Protein AF-A0AAU6HZR4-F1 (afdb_monomer)

Mean predicted aligned error: 6.05 Å

Nearest PDB structures (foldseek):
  3ja6-assembly1_I  TM=5.969E-01  e=8.574E-01  Escherichia coli
  3g67-assembly1_B  TM=5.676E-01  e=7.616E-01  Thermotoga maritima
  3zx6-assembly1_B  TM=6.172E-01  e=2.490E+00  Archaeoglobus fulgidus DSM 4304
  8cqn-assembly1_B  TM=5.988E-01  e=5.069E+00  Borreliella burgdorferi B31

Solvent-accessible surface area (backbone atoms only — not comparable to full-atom values): 6969 Å² total; per-residue (Å²): 134,78,80,88,56,52,72,68,56,54,51,49,52,53,51,51,52,50,48,50,49,54,53,49,58,72,79,37,75,73,91,45,53,41,54,54,12,55,49,31,45,56,52,28,55,55,51,70,51,44,54,62,55,47,54,53,51,38,52,50,40,53,51,34,49,74,67,70,70,58,81,59,90,88,73,58,57,45,58,58,56,37,50,51,52,40,50,52,48,61,58,46,48,62,53,45,55,51,52,36,52,54,28,50,51,49,21,60,56,24,70,68,41,75,74,86,72,82,73,80,84,127

Radius of gyration: 20.56 Å; Cα contacts (8 Å, |Δi|>4): 65; chains: 1; bounding box: 52×27×66 Å

Foldseek 3Di:
DDPVDDPVVVVVVVVVVVVVVVVCCVVDPDPWLLSQLVVLVVVLVVLVCVLVVLVVVLVVLVVCLVVVVDDDPVPDDSNVVSVVSNVVSVVVNVVSVVSSVVSVVSNVVSNPDDDDDDPPPD

Secondary structure (DSSP, 8-state):
--TTS-HHHHHHHHHHHHHHHHHHHHHS--SSHHHHHHHHHHHHHHHHHHHHHHHHHHHHHHHHHHTT----SSS--HHHHHHHHHHHHHHHHHHHHHHHHHHHHHHHHHTT----PPP---

Sequence (122 aa):
MDLSKTPGQLANEAADAIRALNHKTLNDSYEHPPAVGETAYALRTLIERMPQALEQMERALLDFGSTNAIRMDDGTEPTAAAAECVAAIAVAQPLLKQLQAELAIVSARTSHMGGHWPEDDD

pLDDT: mean 89.57, std 10.1, range [45.81, 98.0]

Structure (mmCIF, N/CA/C/O backbone):
data_AF-A0AAU6HZR4-F1
#
_entry.id   AF-A0AAU6HZR4-F1
#
loop_
_atom_site.group_PDB
_atom_site.id
_atom_site.type_symbol
_atom_site.label_atom_id
_atom_site.label_alt_id
_atom_site.label_comp_id
_atom_site.label_asym_id
_atom_site.label_entity_id
_atom_site.label_seq_id
_atom_site.pdbx_PDB_ins_code
_atom_site.Cartn_x
_atom_site.Cartn_y
_atom_site.Cartn_z
_atom_site.occupancy
_atom_site.B_iso_or_equiv
_atom_site.auth_seq_id
_atom_site.auth_comp_id
_atom_site.auth_asym_id
_atom_site.auth_atom_id
_atom_site.pdbx_PDB_model_num
ATOM 1 N N . MET A 1 1 ? -12.810 -9.386 -11.556 1.00 72.88 1 MET A N 1
ATOM 2 C CA . MET A 1 1 ? -12.601 -9.119 -10.120 1.00 72.88 1 MET A CA 1
ATOM 3 C C . MET A 1 1 ? -13.609 -9.951 -9.359 1.00 72.88 1 MET A C 1
ATOM 5 O O . MET A 1 1 ? -14.786 -9.871 -9.686 1.00 72.88 1 MET A O 1
ATOM 9 N N . ASP A 1 2 ? -13.153 -10.789 -8.436 1.00 86.62 2 ASP A N 1
ATOM 10 C CA . ASP A 1 2 ? -14.039 -11.590 -7.596 1.00 86.62 2 ASP A CA 1
ATOM 11 C C . ASP A 1 2 ? -14.401 -10.789 -6.340 1.00 86.62 2 ASP A C 1
ATOM 13 O O . ASP A 1 2 ? -13.585 -10.636 -5.435 1.00 86.62 2 ASP A O 1
ATOM 17 N N . LEU A 1 3 ? -15.612 -10.230 -6.327 1.00 89.88 3 LEU A N 1
ATOM 18 C CA . LEU A 1 3 ? -16.121 -9.412 -5.222 1.00 89.88 3 LEU A CA 1
ATOM 19 C C . LEU A 1 3 ? -16.717 -10.247 -4.080 1.00 89.88 3 LEU A C 1
ATOM 21 O O . LEU A 1 3 ? -17.229 -9.677 -3.122 1.00 89.88 3 LEU A O 1
ATOM 25 N N . SER A 1 4 ? -16.667 -11.580 -4.167 1.00 94.25 4 SER A N 1
ATOM 26 C CA . SER A 1 4 ? -17.074 -12.452 -3.060 1.00 94.25 4 SER A CA 1
ATOM 27 C C . SER A 1 4 ? -16.014 -12.550 -1.954 1.00 94.25 4 SER A C 1
ATOM 29 O O . SER A 1 4 ? -16.319 -12.991 -0.846 1.00 94.25 4 SER A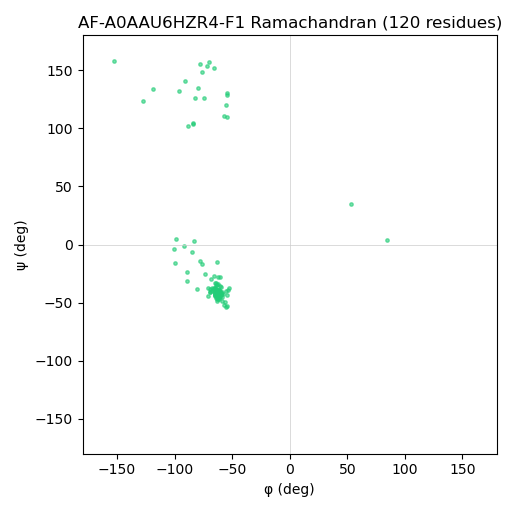 O 1
ATOM 31 N N . LYS A 1 5 ? -14.779 -12.113 -2.235 1.00 95.12 5 LYS A N 1
ATOM 32 C CA . LYS A 1 5 ? -13.657 -12.102 -1.291 1.00 95.12 5 LYS A CA 1
ATOM 33 C C . LYS A 1 5 ? -13.772 -10.962 -0.285 1.00 95.12 5 LYS A C 1
ATOM 35 O O . LYS A 1 5 ? -14.240 -9.869 -0.603 1.00 95.12 5 LYS A O 1
ATOM 40 N N . THR A 1 6 ? -13.275 -11.190 0.927 1.00 96.00 6 THR A N 1
ATOM 41 C CA . THR A 1 6 ? -13.152 -10.130 1.932 1.00 96.00 6 THR A CA 1
ATOM 42 C C . THR A 1 6 ? -12.055 -9.128 1.539 1.00 96.00 6 THR A C 1
ATOM 44 O O . THR A 1 6 ? -11.113 -9.491 0.825 1.00 96.00 6 THR A O 1
ATOM 47 N N . PRO A 1 7 ? -12.098 -7.879 2.042 1.00 94.75 7 PRO A N 1
ATOM 48 C CA . PRO A 1 7 ? -11.030 -6.906 1.806 1.00 94.75 7 PRO A CA 1
ATOM 49 C C . PRO A 1 7 ? -9.635 -7.422 2.195 1.00 94.75 7 PRO A C 1
ATOM 51 O O . PRO A 1 7 ? -8.672 -7.214 1.463 1.00 94.75 7 PRO A O 1
ATOM 54 N N . GLY A 1 8 ? -9.532 -8.161 3.307 1.00 95.19 8 GLY A N 1
ATOM 55 C CA . GLY A 1 8 ? -8.271 -8.762 3.751 1.00 95.19 8 GLY A CA 1
ATOM 56 C C . GLY A 1 8 ? -7.745 -9.846 2.805 1.00 95.19 8 GLY A C 1
ATOM 57 O O . GLY A 1 8 ? -6.544 -9.914 2.563 1.00 95.19 8 GLY A O 1
ATOM 58 N N . GLN A 1 9 ? -8.625 -10.660 2.211 1.00 97.00 9 GLN A N 1
ATOM 59 C CA . GLN A 1 9 ? -8.225 -11.644 1.196 1.00 97.00 9 GLN A CA 1
ATOM 60 C C . GLN A 1 9 ? -7.677 -10.963 -0.063 1.00 97.00 9 GLN A C 1
ATOM 62 O O . GLN A 1 9 ? -6.635 -11.369 -0.569 1.00 97.00 9 GLN A O 1
ATOM 67 N N . LEU A 1 10 ? -8.329 -9.892 -0.526 1.00 96.31 10 LEU A N 1
ATOM 68 C CA . LEU A 1 10 ? -7.852 -9.106 -1.669 1.00 96.31 10 LEU A CA 1
ATOM 69 C C . LEU A 1 10 ? -6.490 -8.449 -1.386 1.00 96.31 10 LEU A C 1
ATOM 71 O O . LEU A 1 10 ? -5.618 -8.444 -2.254 1.00 96.31 10 LEU A O 1
ATOM 75 N N . ALA A 1 11 ? -6.281 -7.932 -0.170 1.00 95.12 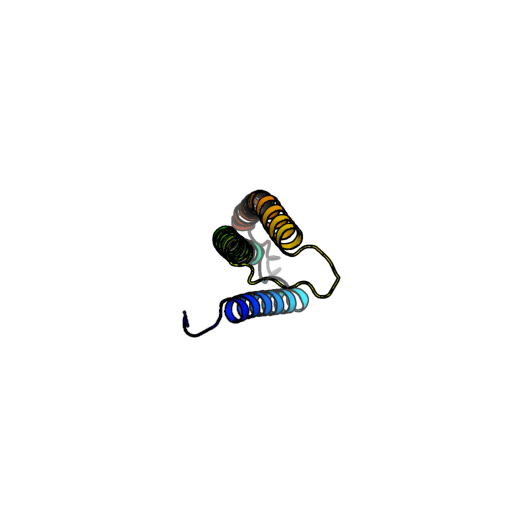11 ALA A N 1
ATOM 76 C CA . ALA A 1 11 ? -4.996 -7.367 0.242 1.00 95.12 11 ALA A CA 1
ATOM 77 C C . ALA A 1 11 ? -3.879 -8.427 0.286 1.00 95.12 11 ALA A C 1
ATOM 79 O O . ALA A 1 11 ? -2.770 -8.167 -0.183 1.00 95.12 11 ALA A O 1
ATOM 80 N N . ASN A 1 12 ? -4.173 -9.632 0.785 1.00 96.62 12 ASN A N 1
ATOM 81 C CA . ASN A 1 12 ? -3.215 -10.742 0.795 1.00 96.62 12 ASN A CA 1
ATOM 82 C C . ASN A 1 12 ? -2.825 -11.183 -0.622 1.00 96.62 12 ASN A C 1
ATOM 84 O O . ASN A 1 12 ? -1.649 -11.403 -0.883 1.00 96.62 12 ASN A O 1
ATOM 88 N N . GLU A 1 13 ? -3.773 -11.238 -1.558 1.00 96.12 13 GLU A N 1
ATOM 89 C CA . GLU A 1 13 ? -3.472 -11.565 -2.959 1.00 96.12 13 GLU A CA 1
ATOM 90 C C . GLU A 1 13 ? -2.547 -10.537 -3.613 1.00 96.12 13 GLU A C 1
ATOM 92 O O . GLU A 1 13 ? -1.631 -10.905 -4.350 1.00 96.12 13 GLU A O 1
ATOM 97 N N . ALA A 1 14 ? -2.735 -9.249 -3.310 1.00 94.94 14 ALA A N 1
ATOM 98 C CA . ALA A 1 14 ? -1.812 -8.211 -3.753 1.00 94.94 14 ALA A CA 1
ATOM 99 C C . ALA A 1 14 ? -0.409 -8.410 -3.148 1.00 94.94 14 ALA A C 1
ATOM 101 O O . ALA A 1 14 ? 0.587 -8.307 -3.865 1.00 94.94 14 ALA A O 1
ATOM 102 N N . ALA A 1 15 ? -0.316 -8.743 -1.857 1.00 96.19 15 ALA A N 1
ATOM 103 C CA . ALA A 1 15 ? 0.960 -9.024 -1.198 1.00 96.19 15 ALA A CA 1
ATOM 104 C C . ALA A 1 15 ? 1.673 -10.253 -1.794 1.00 96.19 15 ALA A C 1
ATOM 106 O O . ALA A 1 15 ? 2.884 -10.211 -2.019 1.00 96.19 15 ALA A O 1
ATOM 107 N N . ASP A 1 16 ? 0.936 -11.319 -2.112 1.00 97.69 16 ASP A N 1
ATOM 108 C CA . ASP A 1 16 ? 1.480 -12.520 -2.750 1.00 97.69 16 ASP A CA 1
ATOM 109 C C . ASP A 1 16 ? 1.951 -12.251 -4.183 1.00 97.69 16 ASP A C 1
ATOM 111 O O . ASP A 1 16 ? 3.007 -12.743 -4.586 1.00 97.69 16 ASP A O 1
ATOM 115 N N . ALA A 1 17 ? 1.243 -11.407 -4.939 1.00 96.50 17 ALA A N 1
ATOM 116 C CA . ALA A 1 17 ? 1.693 -10.967 -6.258 1.00 96.50 17 ALA A CA 1
ATOM 117 C C . ALA A 1 17 ? 3.013 -10.179 -6.180 1.00 96.50 17 ALA A C 1
ATOM 119 O O . ALA A 1 17 ? 3.929 -10.428 -6.966 1.00 96.50 17 ALA A O 1
ATOM 1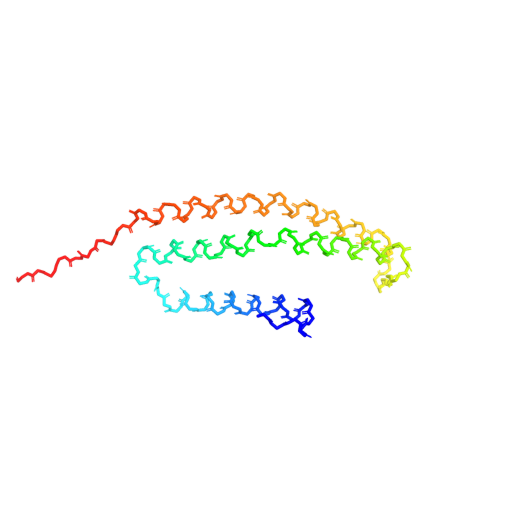20 N N . ILE A 1 18 ? 3.158 -9.282 -5.196 1.00 96.38 18 ILE A N 1
ATOM 121 C CA . ILE A 1 18 ? 4.421 -8.569 -4.942 1.00 96.38 18 ILE A CA 1
ATOM 122 C C . ILE A 1 18 ? 5.524 -9.542 -4.512 1.00 96.38 18 ILE A C 1
ATOM 124 O O . ILE A 1 18 ? 6.664 -9.423 -4.959 1.00 96.38 18 ILE A O 1
ATOM 128 N N . ARG A 1 19 ? 5.207 -10.545 -3.688 1.00 95.75 19 ARG A N 1
ATOM 129 C CA . ARG A 1 19 ? 6.165 -11.592 -3.313 1.00 95.75 19 ARG A CA 1
ATOM 130 C C . ARG A 1 19 ? 6.655 -12.367 -4.534 1.00 95.75 19 ARG A C 1
ATOM 132 O O . ARG A 1 19 ? 7.857 -12.602 -4.651 1.00 95.75 19 ARG A O 1
ATOM 139 N N . ALA A 1 20 ? 5.747 -12.749 -5.428 1.00 95.31 20 ALA A N 1
ATOM 140 C CA . ALA A 1 20 ? 6.079 -13.447 -6.664 1.00 95.31 20 ALA A CA 1
ATOM 141 C C . ALA A 1 20 ? 6.952 -12.581 -7.583 1.00 95.31 20 ALA A C 1
ATOM 143 O O . ALA A 1 20 ? 7.956 -13.077 -8.093 1.00 95.31 20 ALA A O 1
ATOM 144 N N . LEU A 1 21 ? 6.627 -11.290 -7.726 1.00 94.38 21 LEU A N 1
ATOM 145 C CA . LEU A 1 21 ? 7.461 -10.319 -8.440 1.00 94.38 21 LEU A CA 1
ATOM 146 C C . LEU A 1 21 ? 8.878 -10.278 -7.858 1.00 94.38 21 LEU A C 1
ATOM 148 O O . LEU A 1 21 ? 9.838 -10.508 -8.585 1.00 94.38 21 LEU A O 1
ATOM 152 N N . ASN A 1 22 ? 9.005 -10.062 -6.547 1.00 92.94 22 ASN A N 1
ATOM 153 C CA . ASN A 1 22 ? 10.303 -9.980 -5.876 1.00 92.94 22 ASN A CA 1
ATOM 154 C C . ASN A 1 22 ? 11.127 -11.260 -6.070 1.00 92.94 22 ASN A C 1
ATOM 156 O O . ASN A 1 22 ? 12.325 -11.191 -6.333 1.00 92.94 22 ASN A O 1
ATOM 160 N N . HIS A 1 23 ? 10.489 -12.429 -5.962 1.00 93.62 23 HIS A N 1
ATOM 161 C CA . HIS A 1 23 ? 11.141 -13.721 -6.173 1.00 93.62 23 HIS A CA 1
ATOM 162 C C . HIS A 1 23 ? 11.614 -13.885 -7.623 1.00 93.62 23 HIS A C 1
ATOM 164 O O . HIS A 1 23 ? 12.739 -14.326 -7.853 1.00 93.62 23 HIS A O 1
ATOM 170 N N . LYS A 1 24 ? 10.783 -13.491 -8.598 1.00 91.94 24 LYS A N 1
ATOM 171 C CA . LYS A 1 24 ? 11.136 -13.498 -10.021 1.00 91.94 24 LYS A CA 1
ATOM 172 C C . LYS A 1 24 ? 12.355 -12.615 -10.280 1.00 91.94 24 LYS A C 1
ATOM 174 O O . LYS A 1 24 ? 13.304 -13.089 -10.880 1.00 91.94 24 LYS A O 1
ATOM 179 N N . THR A 1 25 ? 12.364 -11.384 -9.773 1.00 90.12 25 THR A N 1
ATOM 180 C CA . THR A 1 25 ? 13.449 -10.416 -10.017 1.00 90.12 25 THR A CA 1
ATOM 181 C C . THR A 1 25 ? 14.727 -10.679 -9.218 1.00 90.12 25 THR A C 1
ATOM 183 O O . THR A 1 25 ? 15.767 -10.100 -9.514 1.00 90.12 25 THR A O 1
ATOM 186 N N . LEU A 1 26 ? 14.654 -11.496 -8.162 1.00 87.44 26 LEU A N 1
ATOM 187 C CA . LEU A 1 26 ? 15.829 -11.919 -7.398 1.00 87.44 26 LEU A CA 1
ATOM 188 C C . LEU A 1 26 ? 16.568 -13.066 -8.098 1.00 87.44 26 LEU A C 1
ATOM 190 O O . LEU A 1 26 ? 17.794 -13.109 -8.069 1.00 87.44 26 LEU A O 1
ATOM 194 N N . ASN A 1 27 ? 15.817 -13.991 -8.701 1.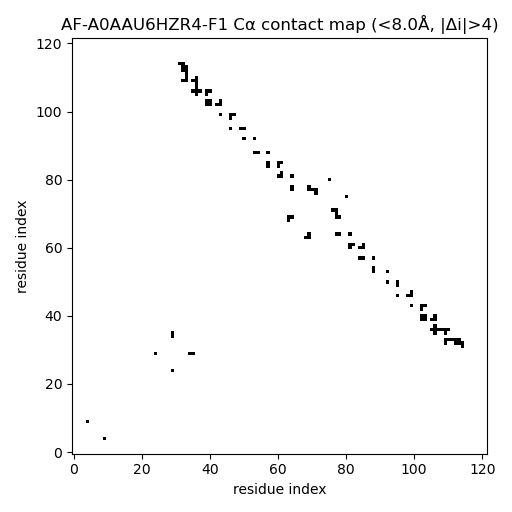00 80.62 27 ASN A N 1
ATOM 195 C CA . ASN A 1 27 ? 16.380 -15.163 -9.370 1.00 80.62 27 ASN A CA 1
ATOM 196 C C . ASN A 1 27 ? 16.698 -14.904 -10.846 1.00 80.62 27 ASN A C 1
ATOM 198 O O . ASN A 1 27 ? 17.651 -15.475 -11.365 1.00 80.62 27 ASN A O 1
ATOM 202 N N . ASP A 1 28 ? 15.918 -14.042 -11.496 1.00 82.62 28 ASP A N 1
ATOM 203 C CA . ASP A 1 28 ? 16.086 -13.641 -12.886 1.00 82.62 28 ASP A CA 1
ATOM 204 C C . ASP A 1 28 ? 16.334 -12.128 -12.947 1.00 82.62 28 ASP A C 1
ATOM 206 O O . ASP A 1 28 ? 15.617 -11.340 -12.325 1.00 82.62 28 ASP A O 1
ATOM 210 N N . SER A 1 29 ? 17.328 -11.691 -13.720 1.00 80.81 29 SER A N 1
ATOM 211 C CA . SER A 1 29 ? 17.490 -10.269 -14.024 1.00 80.81 29 SER A CA 1
ATOM 212 C C . SER A 1 29 ? 16.395 -9.794 -14.980 1.00 80.81 29 SER A C 1
ATOM 214 O O . SER A 1 29 ? 15.888 -10.567 -15.793 1.00 80.81 29 SER A O 1
ATOM 216 N N . TYR A 1 30 ? 16.071 -8.500 -14.940 1.00 86.94 30 TYR A N 1
ATOM 217 C CA . TYR A 1 30 ? 15.282 -7.881 -16.005 1.00 86.94 30 TYR A CA 1
ATOM 218 C C . TYR A 1 30 ? 15.956 -8.129 -17.361 1.00 86.94 30 TYR A C 1
ATOM 220 O O . TYR A 1 30 ? 17.147 -7.863 -17.510 1.00 86.94 30 TYR A O 1
ATOM 228 N N . GLU A 1 31 ? 15.194 -8.636 -18.332 1.00 83.06 31 GLU A N 1
ATOM 229 C CA . GLU A 1 31 ? 15.711 -9.050 -19.646 1.00 83.06 31 GLU A CA 1
ATOM 230 C C . GLU A 1 31 ? 16.322 -7.881 -20.433 1.00 83.06 31 GLU A C 1
ATOM 232 O O . GLU A 1 31 ? 17.315 -8.041 -21.137 1.00 83.06 31 GLU A O 1
ATOM 237 N N . HIS A 1 32 ? 15.763 -6.680 -20.272 1.00 81.81 32 HIS A N 1
ATOM 238 C CA . HIS A 1 32 ? 16.266 -5.450 -20.874 1.00 81.81 32 HIS A CA 1
ATOM 239 C C . HIS A 1 32 ? 15.888 -4.222 -20.023 1.00 81.81 32 HIS A C 1
ATOM 241 O O . HIS A 1 32 ? 14.898 -4.267 -19.284 1.00 81.81 32 HIS A O 1
ATOM 247 N N . PRO A 1 33 ? 16.610 -3.087 -20.138 1.00 82.94 33 PRO A N 1
ATOM 248 C CA . PRO A 1 33 ? 16.339 -1.889 -19.335 1.00 82.94 33 PRO A CA 1
ATOM 249 C C . PRO A 1 33 ? 14.881 -1.376 -19.373 1.00 82.94 33 PRO A C 1
ATOM 251 O O . PRO A 1 33 ? 14.373 -1.001 -18.313 1.00 82.94 33 PRO A O 1
ATOM 254 N N . PRO A 1 34 ? 14.146 -1.429 -20.508 1.00 85.00 34 PRO A N 1
ATOM 255 C CA . PRO A 1 34 ? 12.730 -1.047 -20.528 1.00 85.00 34 PRO A CA 1
ATOM 256 C C . PRO A 1 34 ? 11.813 -1.877 -19.611 1.00 85.00 34 PRO A C 1
ATOM 258 O O . PRO A 1 34 ? 10.835 -1.337 -19.098 1.00 85.00 34 PRO A O 1
ATOM 261 N N . ALA A 1 35 ? 12.144 -3.144 -19.325 1.00 87.19 35 ALA A N 1
ATOM 262 C CA . ALA A 1 35 ? 11.328 -4.011 -18.464 1.00 87.19 35 ALA A CA 1
ATOM 263 C C . ALA A 1 35 ? 11.280 -3.506 -17.007 1.00 87.19 35 ALA A C 1
ATOM 265 O O . ALA A 1 35 ? 10.296 -3.708 -16.288 1.00 87.19 35 ALA A O 1
ATOM 266 N N . VAL A 1 36 ? 12.319 -2.777 -16.577 1.00 89.38 36 VAL A N 1
ATOM 267 C CA . VAL A 1 36 ? 12.329 -2.069 -15.287 1.00 89.38 36 VAL A CA 1
ATOM 268 C C . VAL A 1 36 ? 11.268 -0.968 -15.280 1.00 89.38 36 VAL A C 1
ATOM 270 O O . VAL A 1 36 ? 10.572 -0.782 -14.283 1.00 89.38 36 VAL A O 1
ATOM 273 N N . GLY A 1 37 ? 11.113 -0.254 -16.396 1.00 87.25 37 GLY A N 1
ATOM 274 C CA . GLY A 1 37 ? 10.130 0.817 -16.542 1.00 87.25 37 GLY A CA 1
ATOM 275 C C . GLY A 1 37 ? 8.696 0.331 -16.562 1.00 87.25 37 GLY A C 1
ATOM 276 O O . GLY A 1 37 ? 7.844 0.920 -15.897 1.00 87.25 37 GLY A O 1
ATOM 277 N N . GLU A 1 38 ? 8.444 -0.779 -17.250 1.00 89.00 38 GLU A N 1
ATOM 278 C CA . GLU A 1 38 ? 7.149 -1.465 -17.233 1.00 89.00 38 GLU A CA 1
ATOM 279 C C . GLU A 1 38 ? 6.766 -1.884 -15.809 1.00 89.00 38 GLU A C 1
ATOM 281 O O . GLU A 1 38 ? 5.657 -1.607 -15.345 1.00 89.00 38 GLU A O 1
ATOM 286 N N . THR A 1 39 ? 7.717 -2.463 -15.072 1.00 92.31 39 THR A N 1
ATOM 287 C CA . THR A 1 39 ? 7.512 -2.862 -13.674 1.00 92.31 39 THR A CA 1
ATOM 288 C C . THR A 1 39 ? 7.277 -1.648 -12.773 1.00 92.31 39 THR A C 1
ATOM 290 O O . THR A 1 39 ? 6.340 -1.643 -11.974 1.00 92.31 39 THR A O 1
ATOM 293 N N . ALA A 1 40 ? 8.063 -0.578 -12.927 1.00 90.94 40 ALA A N 1
ATOM 294 C CA . ALA A 1 40 ? 7.885 0.664 -12.176 1.00 90.94 40 ALA A CA 1
ATOM 295 C C . ALA A 1 40 ? 6.519 1.316 -12.445 1.00 90.94 40 ALA A C 1
ATOM 297 O O . ALA A 1 40 ? 5.876 1.802 -11.514 1.00 90.94 40 ALA A O 1
ATOM 298 N N . TYR A 1 41 ? 6.043 1.289 -13.692 1.00 90.19 41 TYR A N 1
ATOM 299 C CA . TYR A 1 41 ? 4.711 1.768 -14.056 1.00 90.19 41 TYR A CA 1
ATOM 300 C C . TYR A 1 41 ? 3.607 0.935 -13.389 1.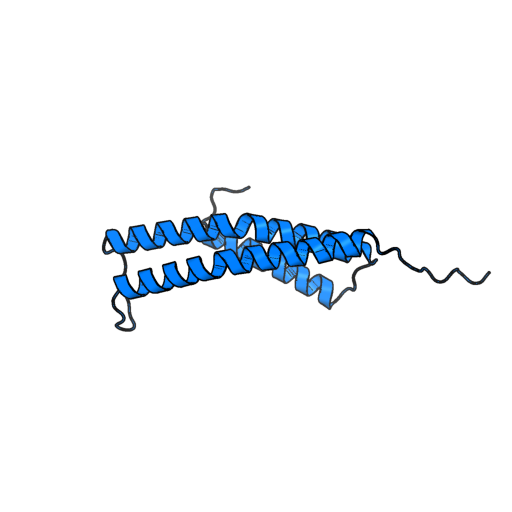00 90.19 41 TYR A C 1
ATOM 302 O O . TYR A 1 41 ? 2.691 1.502 -12.789 1.00 90.19 41 TYR A O 1
ATOM 310 N N . ALA A 1 42 ? 3.713 -0.397 -13.422 1.00 92.81 42 ALA A N 1
ATOM 311 C CA . ALA A 1 42 ? 2.746 -1.288 -12.780 1.00 92.81 42 ALA A CA 1
ATOM 312 C C . ALA A 1 42 ? 2.692 -1.083 -11.254 1.00 92.81 42 ALA A C 1
ATOM 314 O O . ALA A 1 42 ? 1.609 -0.981 -10.672 1.00 92.81 42 ALA A O 1
ATOM 315 N N . LEU A 1 43 ? 3.852 -0.936 -10.604 1.00 93.88 43 LEU A N 1
ATOM 316 C CA . LEU A 1 43 ? 3.935 -0.601 -9.180 1.00 93.88 43 LEU A CA 1
ATOM 317 C C . LEU A 1 43 ? 3.337 0.779 -8.889 1.00 93.88 43 LEU A C 1
ATOM 319 O O . LEU A 1 43 ? 2.621 0.938 -7.901 1.00 93.88 43 LEU A O 1
ATOM 323 N N . ARG A 1 44 ? 3.547 1.767 -9.766 1.00 91.94 44 ARG A N 1
ATOM 324 C CA . ARG A 1 44 ? 2.913 3.086 -9.635 1.00 91.94 44 ARG A CA 1
ATOM 325 C C . ARG A 1 44 ? 1.392 2.976 -9.653 1.00 91.94 44 ARG A C 1
ATOM 327 O O . ARG A 1 44 ? 0.741 3.609 -8.831 1.00 91.94 44 ARG A O 1
ATOM 334 N N . THR A 1 45 ? 0.826 2.148 -10.533 1.00 91.50 45 THR A N 1
ATOM 335 C CA . THR A 1 45 ? -0.623 1.896 -10.559 1.00 91.50 45 THR A CA 1
ATOM 336 C C . THR A 1 45 ? -1.120 1.297 -9.243 1.00 91.50 45 THR A C 1
ATOM 338 O O . THR A 1 45 ? -2.177 1.698 -8.766 1.00 91.50 45 THR A O 1
ATOM 341 N N . LEU A 1 46 ? -0.374 0.383 -8.616 1.00 93.31 46 LEU A N 1
ATOM 342 C CA . LEU A 1 46 ? -0.732 -0.148 -7.295 1.00 93.31 46 LEU A CA 1
ATOM 343 C C . LEU A 1 46 ? -0.755 0.966 -6.233 1.00 93.31 46 LEU A C 1
ATOM 345 O O . LEU A 1 46 ? -1.739 1.110 -5.504 1.00 93.31 46 LEU A O 1
ATOM 349 N N . ILE A 1 47 ? 0.283 1.806 -6.204 1.00 94.62 47 ILE A N 1
ATOM 350 C CA . ILE A 1 47 ? 0.370 2.950 -5.286 1.00 94.62 47 ILE A CA 1
ATOM 351 C C . ILE A 1 47 ? -0.734 3.982 -5.550 1.00 94.62 47 ILE A C 1
ATOM 353 O O . ILE A 1 47 ? -1.275 4.531 -4.601 1.00 94.62 47 ILE A O 1
ATOM 357 N N . GLU A 1 48 ? -1.149 4.197 -6.799 1.00 92.38 48 GLU A N 1
ATOM 358 C CA . GLU A 1 48 ? -2.269 5.082 -7.164 1.00 92.38 48 GLU A CA 1
ATOM 359 C C . GLU A 1 48 ? -3.620 4.629 -6.592 1.00 92.38 48 GLU A C 1
ATOM 361 O O . GLU A 1 48 ? -4.504 5.458 -6.370 1.00 92.38 48 GLU A O 1
ATOM 366 N N . ARG A 1 49 ? -3.808 3.325 -6.352 1.00 93.94 49 ARG A N 1
ATOM 367 C CA . ARG A 1 49 ? -5.051 2.780 -5.774 1.00 93.94 49 ARG A CA 1
ATOM 368 C C . ARG A 1 49 ? -5.034 2.734 -4.251 1.00 93.94 49 ARG A C 1
ATOM 370 O O . ARG A 1 49 ? -6.096 2.746 -3.631 1.00 93.94 49 ARG A O 1
ATOM 377 N N . MET A 1 50 ? -3.852 2.705 -3.646 1.00 94.12 50 MET A N 1
ATOM 378 C CA . MET A 1 50 ? -3.701 2.516 -2.207 1.00 94.12 50 MET A CA 1
ATOM 379 C C . MET A 1 50 ? -4.297 3.645 -1.339 1.00 94.12 50 MET A C 1
ATOM 381 O O . MET A 1 50 ? -4.887 3.311 -0.313 1.00 94.12 50 MET A O 1
ATOM 385 N N . PRO A 1 51 ? -4.270 4.941 -1.728 1.00 94.38 51 PRO A N 1
ATOM 386 C CA . PRO A 1 51 ? -4.932 6.003 -0.969 1.00 94.38 51 PRO A CA 1
ATOM 387 C C . PRO A 1 51 ? -6.417 5.737 -0.720 1.00 94.38 51 PRO A C 1
ATOM 389 O O . PRO A 1 51 ? -6.881 5.877 0.405 1.00 94.38 51 PRO A O 1
ATOM 392 N N . GLN A 1 52 ? -7.145 5.265 -1.737 1.00 94.38 52 GLN A N 1
ATOM 393 C CA . GLN A 1 52 ? -8.567 4.955 -1.594 1.00 94.38 52 GLN A CA 1
ATOM 394 C C . GLN A 1 52 ? -8.807 3.815 -0.592 1.00 94.38 52 GLN A C 1
ATOM 396 O O . GLN A 1 52 ? -9.759 3.874 0.184 1.00 94.38 52 GLN A O 1
ATOM 401 N N . ALA A 1 53 ? -7.951 2.790 -0.589 1.00 95.25 53 ALA A N 1
ATOM 402 C CA . ALA A 1 53 ? -8.040 1.697 0.378 1.00 95.25 53 ALA A CA 1
ATOM 403 C C . ALA A 1 53 ? -7.781 2.193 1.812 1.00 95.25 53 ALA A C 1
ATOM 405 O O . ALA A 1 53 ? -8.506 1.822 2.733 1.00 95.25 53 ALA A O 1
ATOM 406 N N . LEU A 1 54 ? -6.802 3.084 1.993 1.00 95.81 54 LEU A N 1
ATOM 407 C CA . LEU A 1 54 ? -6.514 3.699 3.289 1.00 95.81 54 LEU A CA 1
ATOM 408 C C . LEU A 1 54 ? -7.664 4.587 3.786 1.00 95.81 54 LEU A C 1
ATOM 410 O O . LEU A 1 54 ? -8.044 4.481 4.947 1.00 95.81 54 LEU A O 1
ATOM 414 N N . GLU A 1 55 ? -8.277 5.397 2.918 1.00 95.50 55 GLU A N 1
ATOM 415 C CA . GLU A 1 55 ? -9.471 6.187 3.264 1.00 95.50 55 GLU A CA 1
ATOM 416 C C . GLU A 1 55 ? -10.648 5.299 3.696 1.00 95.50 55 GLU A C 1
ATOM 418 O O . GLU A 1 55 ? -11.421 5.654 4.585 1.00 95.50 55 GLU A O 1
ATOM 423 N N . GLN A 1 56 ? -10.812 4.131 3.071 1.00 95.81 56 GLN A N 1
ATOM 424 C CA . GLN A 1 56 ? -11.848 3.172 3.458 1.00 95.81 56 GLN A CA 1
ATOM 425 C C . GLN A 1 56 ? -11.561 2.549 4.831 1.00 95.81 56 GLN A C 1
ATOM 427 O O . GLN A 1 56 ? -12.488 2.408 5.630 1.00 95.81 56 GLN A O 1
ATOM 432 N N . MET A 1 57 ? -10.298 2.228 5.131 1.00 95.81 57 MET A N 1
ATOM 433 C CA . MET A 1 57 ? -9.883 1.758 6.459 1.00 95.81 57 MET A CA 1
ATOM 434 C C . MET A 1 57 ? -10.099 2.827 7.533 1.00 95.81 57 MET A C 1
ATOM 436 O O . MET A 1 57 ? -10.633 2.523 8.595 1.00 95.81 57 MET A O 1
ATOM 440 N N . GLU A 1 58 ? -9.738 4.077 7.243 1.00 96.56 58 GLU A N 1
ATOM 441 C CA . GLU A 1 58 ? -9.947 5.220 8.135 1.00 96.56 58 GLU A CA 1
ATOM 442 C C . GLU A 1 58 ? -11.426 5.371 8.509 1.00 96.56 58 GLU A C 1
ATOM 444 O O . GLU A 1 58 ? -11.771 5.431 9.688 1.00 96.56 58 GLU A O 1
ATOM 449 N N . ARG A 1 59 ? -12.321 5.350 7.513 1.00 95.88 59 ARG A N 1
ATOM 450 C CA . ARG A 1 59 ? -13.772 5.430 7.744 1.00 95.88 59 ARG A CA 1
ATOM 451 C C . ARG A 1 59 ? -14.285 4.281 8.606 1.00 95.88 59 ARG A C 1
ATOM 453 O O . ARG A 1 59 ? -15.100 4.521 9.489 1.00 95.88 59 ARG A O 1
ATOM 460 N N . ALA A 1 60 ? -13.809 3.059 8.369 1.00 95.31 60 ALA A N 1
ATOM 461 C CA . ALA A 1 60 ? -14.201 1.900 9.168 1.00 95.31 60 ALA A CA 1
ATOM 4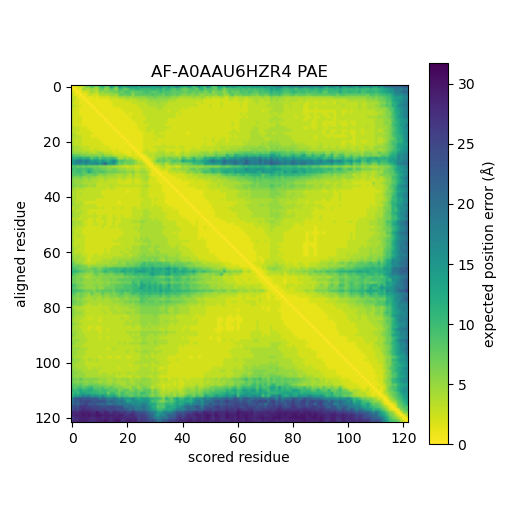62 C C . ALA A 1 60 ? -13.739 2.028 10.630 1.00 95.31 60 ALA A C 1
ATOM 464 O O . ALA A 1 60 ? -14.510 1.748 11.542 1.00 95.31 60 ALA A O 1
ATOM 465 N N . LEU A 1 61 ? -12.513 2.505 10.869 1.00 95.12 61 LEU A N 1
ATOM 466 C CA . LEU A 1 61 ? -11.993 2.738 12.222 1.00 95.12 61 LEU A CA 1
ATOM 467 C C . LEU A 1 61 ? -12.796 3.803 12.977 1.00 95.12 61 LEU A C 1
ATOM 469 O O . LEU A 1 61 ? -13.113 3.613 14.151 1.00 95.12 61 LEU A O 1
ATOM 473 N N . LEU A 1 62 ? -13.161 4.896 12.302 1.00 93.00 62 LEU A N 1
ATOM 474 C CA . LEU A 1 62 ? -14.014 5.938 12.878 1.00 93.00 62 LEU A CA 1
ATOM 475 C C . LEU A 1 62 ? -15.406 5.396 13.237 1.00 93.00 62 LEU A C 1
ATOM 477 O O . LEU A 1 62 ? -15.922 5.693 14.315 1.00 93.00 62 LEU A O 1
ATOM 481 N N . ASP A 1 63 ? -15.993 4.567 12.371 1.00 93.88 63 ASP A N 1
ATOM 482 C CA . ASP A 1 63 ? -17.289 3.928 12.619 1.00 93.88 63 ASP A CA 1
ATOM 483 C C . ASP A 1 63 ? -17.239 2.988 13.836 1.00 93.88 63 ASP A C 1
ATOM 485 O O . ASP A 1 63 ? -18.057 3.109 14.755 1.00 93.88 63 ASP A O 1
ATOM 489 N N . PHE A 1 64 ? -16.219 2.127 13.921 1.00 93.31 64 PHE A N 1
ATOM 490 C CA . PHE A 1 64 ? -16.018 1.236 15.070 1.00 93.31 64 PHE A CA 1
ATOM 491 C C . PHE A 1 64 ? -15.799 1.997 16.382 1.00 93.31 64 PHE A C 1
ATOM 493 O O . PHE A 1 64 ? -16.333 1.593 17.420 1.00 93.31 64 PHE A O 1
ATOM 500 N N . GLY A 1 65 ? -15.062 3.111 16.339 1.00 89.06 65 GLY A N 1
ATOM 501 C CA . GLY A 1 65 ? -14.887 3.999 17.488 1.00 89.06 65 GLY A CA 1
ATOM 502 C C . GLY A 1 65 ? -16.205 4.639 17.937 1.00 89.06 65 GLY A C 1
ATOM 503 O O . GLY A 1 65 ? -16.486 4.705 19.130 1.00 89.06 65 GLY A O 1
ATOM 504 N N . SER A 1 66 ? -17.060 5.049 16.994 1.00 88.88 66 SER A N 1
ATOM 505 C CA . SER A 1 66 ? -18.350 5.689 17.302 1.00 88.88 66 SER A CA 1
ATOM 506 C C . SER A 1 66 ? -19.418 4.729 17.842 1.00 88.88 66 SER A C 1
ATOM 508 O O . SER A 1 66 ? -20.322 5.145 18.566 1.00 88.88 66 SER A O 1
ATOM 510 N N . THR A 1 67 ? -19.307 3.440 17.513 1.00 91.38 67 THR A N 1
ATOM 511 C CA . THR A 1 67 ? -20.273 2.393 17.886 1.00 91.38 67 THR A CA 1
ATOM 512 C C . THR A 1 67 ? -19.849 1.577 19.110 1.00 91.38 67 THR A C 1
ATOM 514 O O . THR A 1 67 ? -20.542 0.631 19.483 1.00 91.38 67 THR A O 1
ATOM 517 N N . ASN A 1 68 ? -18.737 1.945 19.764 1.00 85.69 68 ASN A N 1
ATOM 518 C CA . ASN A 1 68 ? -18.143 1.207 20.885 1.00 85.69 68 ASN A CA 1
ATOM 519 C C . ASN A 1 68 ? -17.891 -0.282 20.550 1.00 85.69 68 ASN A C 1
ATOM 521 O O . ASN A 1 68 ? -18.054 -1.165 21.394 1.00 85.69 68 ASN A O 1
ATOM 525 N N . ALA A 1 69 ? -17.525 -0.566 19.295 1.00 92.00 69 ALA A N 1
ATOM 526 C CA . ALA A 1 69 ? -17.292 -1.920 18.788 1.00 92.00 69 ALA A CA 1
ATOM 527 C C . ALA A 1 69 ? -15.868 -2.441 19.071 1.00 92.00 69 ALA A C 1
ATOM 529 O O . ALA A 1 69 ? -15.567 -3.604 18.801 1.00 92.00 69 ALA A O 1
ATOM 530 N N . ILE A 1 70 ? -14.985 -1.588 19.598 1.00 93.25 70 ILE A N 1
ATOM 531 C CA . ILE A 1 70 ? -13.564 -1.881 19.806 1.00 93.25 70 ILE A CA 1
ATOM 532 C C . ILE A 1 70 ? -13.330 -2.340 21.247 1.00 93.25 70 ILE A C 1
ATOM 534 O O . ILE A 1 70 ? -13.754 -1.692 22.203 1.00 93.25 70 ILE A O 1
ATOM 538 N N . ARG A 1 71 ? -12.599 -3.447 21.407 1.00 94.38 71 ARG A N 1
ATOM 539 C CA . ARG A 1 71 ? -12.082 -3.921 22.695 1.00 94.38 71 ARG A CA 1
ATOM 540 C C . ARG A 1 71 ? -10.583 -4.157 22.575 1.00 94.38 71 ARG A C 1
ATOM 542 O O . ARG A 1 71 ? -10.174 -4.977 21.759 1.00 94.38 71 ARG A O 1
ATOM 549 N N . MET A 1 72 ? -9.810 -3.503 23.434 1.00 96.06 72 MET A N 1
ATOM 550 C CA . MET A 1 72 ? -8.365 -3.697 23.541 1.00 96.06 72 MET A CA 1
ATOM 551 C C . MET A 1 72 ? -8.051 -4.781 24.578 1.00 96.06 72 MET A C 1
ATOM 553 O O . MET A 1 72 ? -8.723 -4.876 25.607 1.00 96.06 72 MET A O 1
ATOM 557 N N . ASP A 1 73 ? -7.063 -5.624 24.300 1.00 95.06 73 ASP A N 1
ATOM 558 C CA . ASP A 1 73 ? -6.583 -6.690 25.190 1.00 95.06 73 ASP A CA 1
ATOM 559 C C . ASP A 1 73 ? -5.309 -6.306 25.961 1.00 95.06 73 ASP A C 1
ATOM 561 O O . ASP A 1 73 ? -4.999 -6.919 26.981 1.00 95.06 73 ASP A O 1
ATOM 565 N N . ASP A 1 74 ? -4.619 -5.257 25.519 1.00 94.06 74 ASP A N 1
ATOM 566 C CA . ASP A 1 74 ? -3.397 -4.705 26.111 1.00 94.06 74 ASP A CA 1
ATOM 567 C C . ASP A 1 74 ? -3.646 -3.584 27.142 1.00 94.06 74 ASP A C 1
ATOM 569 O O . ASP A 1 74 ? -2.707 -3.062 27.745 1.00 94.06 74 ASP A O 1
ATOM 573 N N . GLY A 1 75 ? -4.913 -3.227 27.372 1.00 92.06 75 GLY A N 1
ATOM 574 C CA . GLY A 1 75 ? -5.324 -2.193 28.323 1.00 92.06 75 GLY A CA 1
ATOM 575 C C . GLY A 1 75 ? -5.287 -0.759 27.786 1.00 92.06 75 GLY A C 1
ATOM 576 O O . GLY A 1 75 ? -5.571 0.164 28.552 1.00 92.06 75 GLY A O 1
ATOM 577 N N . THR A 1 76 ? -4.975 -0.548 26.505 1.00 94.62 76 THR A N 1
ATOM 578 C CA . THR A 1 76 ? -5.133 0.765 25.861 1.00 94.62 76 THR A CA 1
ATOM 579 C C . THR A 1 76 ? -6.607 1.169 25.767 1.00 94.62 76 THR A C 1
ATOM 581 O O . THR A 1 76 ? -7.513 0.332 25.734 1.00 94.62 76 THR A O 1
ATOM 584 N N . GLU A 1 77 ? -6.875 2.477 25.767 1.00 93.69 77 GLU A N 1
ATOM 585 C CA . GLU A 1 77 ? -8.245 2.966 25.624 1.00 93.69 77 GLU A CA 1
ATOM 586 C C . GLU A 1 77 ? -8.699 2.798 24.157 1.00 93.69 77 GLU A C 1
ATOM 588 O O . GLU A 1 77 ? -7.996 3.260 23.254 1.00 93.69 77 GLU A O 1
ATOM 593 N N . PRO A 1 78 ? -9.843 2.133 23.887 1.00 93.12 78 PRO A N 1
ATOM 594 C CA . PRO A 1 78 ? -10.270 1.802 22.525 1.00 93.12 78 PRO A CA 1
ATOM 595 C C . PRO A 1 78 ? -10.378 2.992 21.562 1.00 93.12 78 PRO A C 1
ATOM 597 O O . PRO A 1 78 ? -9.996 2.882 20.395 1.00 93.12 78 PRO A O 1
ATOM 600 N N . THR A 1 79 ? -10.890 4.132 22.030 1.00 90.19 79 THR A N 1
ATOM 601 C CA . THR A 1 79 ? -11.057 5.343 21.213 1.00 90.19 79 THR A CA 1
ATOM 602 C C . THR A 1 79 ? -9.705 5.958 20.857 1.00 90.19 79 THR A C 1
ATOM 604 O O . THR A 1 79 ? -9.491 6.358 19.713 1.00 90.19 79 THR A O 1
ATOM 607 N N . ALA A 1 80 ? -8.771 5.995 21.807 1.00 91.62 80 ALA A N 1
ATOM 608 C CA . ALA A 1 80 ? -7.405 6.454 21.622 1.00 91.62 80 ALA A CA 1
ATOM 609 C C . ALA A 1 80 ? -6.666 5.562 20.619 1.00 91.62 80 ALA A C 1
ATOM 611 O O . ALA A 1 80 ? -6.079 6.081 19.674 1.00 91.62 80 ALA A O 1
ATOM 612 N N . ALA A 1 81 ? -6.789 4.236 20.740 1.00 94.75 81 ALA A N 1
ATOM 613 C CA . ALA A 1 81 ? -6.199 3.291 19.792 1.00 94.75 81 ALA A CA 1
ATOM 614 C C . ALA A 1 81 ? -6.733 3.490 18.359 1.00 94.75 81 ALA A C 1
ATOM 616 O O . ALA A 1 81 ? -5.966 3.504 17.391 1.00 94.75 81 ALA A O 1
ATOM 617 N N . ALA A 1 82 ? -8.045 3.704 18.204 1.00 94.19 82 ALA A N 1
ATOM 618 C CA . ALA A 1 82 ? -8.645 4.015 16.907 1.00 94.19 82 ALA A CA 1
ATOM 619 C C . ALA A 1 82 ? -8.132 5.349 16.339 1.00 94.19 82 ALA A C 1
ATOM 621 O O . ALA A 1 82 ? -7.786 5.427 15.157 1.00 94.19 82 ALA A O 1
ATOM 622 N N . ALA A 1 83 ? -8.042 6.385 17.177 1.00 92.75 83 ALA A N 1
ATOM 623 C CA . ALA A 1 83 ? -7.533 7.698 16.790 1.00 92.75 83 ALA A CA 1
ATOM 624 C C . ALA A 1 83 ? -6.057 7.650 16.361 1.00 92.75 83 ALA A C 1
ATOM 626 O O . ALA A 1 83 ? -5.688 8.286 15.373 1.00 92.75 83 ALA A O 1
ATOM 627 N N . GLU A 1 84 ? -5.224 6.864 17.044 1.00 95.81 84 GLU A N 1
ATOM 628 C CA . GLU A 1 84 ? -3.825 6.634 16.667 1.00 95.81 84 GLU A CA 1
ATOM 629 C C . GLU A 1 84 ? -3.712 5.974 15.289 1.00 95.81 84 GLU A C 1
ATOM 631 O O . GLU A 1 84 ? -2.915 6.404 14.453 1.00 95.81 84 GLU A O 1
ATOM 636 N N . CYS A 1 85 ? -4.557 4.980 15.006 1.00 97.06 85 CYS A N 1
ATOM 637 C CA . CYS A 1 85 ? -4.596 4.319 13.703 1.00 97.06 85 CYS A CA 1
ATOM 638 C C . CYS A 1 85 ? -5.033 5.279 12.582 1.00 97.06 85 CYS A C 1
ATOM 640 O O . CYS A 1 85 ? -4.419 5.305 11.514 1.00 97.06 85 CYS A O 1
ATOM 642 N N . VAL A 1 86 ? -6.057 6.103 12.826 1.00 96.94 86 VAL A N 1
ATOM 643 C CA . VAL A 1 86 ? -6.502 7.155 11.892 1.00 96.94 86 VAL A CA 1
ATOM 644 C C . VAL A 1 86 ? -5.380 8.166 11.633 1.00 96.94 86 VAL A C 1
ATOM 646 O O . VAL A 1 86 ? -5.101 8.496 10.481 1.00 96.94 86 VAL A O 1
ATOM 649 N N . ALA A 1 87 ? -4.672 8.604 12.677 1.00 96.75 87 ALA A N 1
ATOM 650 C CA . ALA A 1 87 ? -3.532 9.507 12.537 1.00 96.75 87 ALA A CA 1
ATOM 651 C C . ALA A 1 87 ? -2.391 8.878 11.716 1.00 96.75 87 ALA A C 1
ATOM 653 O O . ALA A 1 87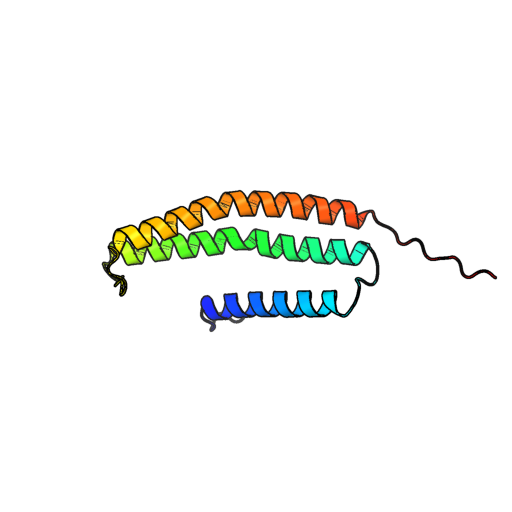 ? -1.820 9.538 10.846 1.00 96.75 87 ALA A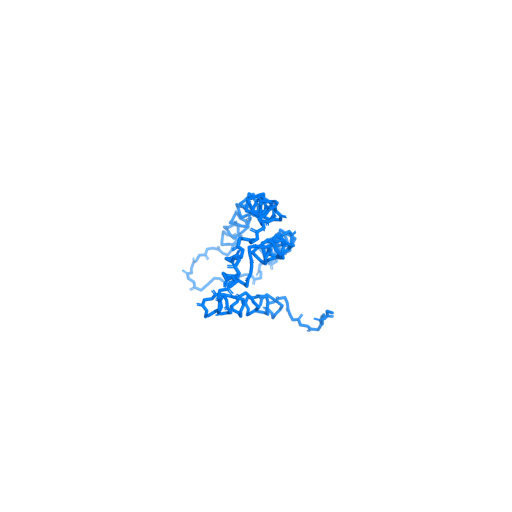 O 1
ATOM 654 N N . ALA A 1 88 ? -2.087 7.595 11.932 1.00 98.00 88 ALA A N 1
ATOM 655 C CA . ALA A 1 88 ? -1.086 6.872 11.152 1.00 98.00 88 ALA A CA 1
ATOM 656 C C . ALA A 1 88 ? -1.473 6.769 9.665 1.00 98.00 88 ALA A C 1
ATOM 658 O O . ALA A 1 88 ? -0.631 6.983 8.789 1.00 98.00 88 ALA A O 1
ATOM 659 N N . ILE A 1 89 ? -2.752 6.514 9.365 1.00 97.25 89 ILE A N 1
ATOM 660 C CA . ILE A 1 89 ? -3.276 6.528 7.992 1.00 97.25 89 ILE A CA 1
ATOM 661 C C . ILE A 1 89 ? -3.121 7.919 7.362 1.00 97.25 89 ILE A C 1
ATOM 663 O O . ILE A 1 89 ? -2.637 8.030 6.231 1.00 97.25 89 ILE A O 1
ATOM 667 N N . ALA A 1 90 ? -3.464 8.980 8.094 1.00 95.00 90 ALA A N 1
ATOM 668 C CA . ALA A 1 90 ? -3.334 10.353 7.613 1.00 95.00 90 ALA A CA 1
ATOM 669 C C . ALA A 1 90 ? -1.878 10.719 7.268 1.00 95.00 90 ALA A C 1
ATOM 671 O O . ALA A 1 90 ? -1.639 11.418 6.285 1.00 95.00 90 ALA A O 1
ATOM 672 N N . VAL A 1 91 ? -0.897 10.203 8.021 1.00 96.94 91 VAL A N 1
ATOM 673 C CA . VAL A 1 91 ? 0.541 10.348 7.717 1.00 96.94 91 VAL A CA 1
ATOM 674 C C . VAL A 1 91 ? 0.958 9.523 6.496 1.00 96.94 91 VAL A C 1
ATOM 676 O O . VAL A 1 91 ? 1.774 9.980 5.695 1.00 96.94 91 VAL A O 1
ATOM 679 N N . ALA A 1 92 ? 0.402 8.325 6.310 1.00 96.00 92 ALA A N 1
ATOM 680 C CA . ALA A 1 92 ? 0.742 7.466 5.179 1.00 96.00 92 ALA A CA 1
ATOM 681 C C . ALA A 1 92 ? 0.330 8.078 3.827 1.00 96.00 92 ALA A C 1
ATOM 683 O O . ALA A 1 92 ? 1.070 7.971 2.850 1.00 96.00 92 ALA A O 1
ATOM 684 N N . GLN A 1 93 ? -0.812 8.767 3.753 1.00 93.38 93 GLN A N 1
ATOM 685 C CA . GLN A 1 93 ? -1.319 9.341 2.499 1.00 93.38 93 GLN A CA 1
ATOM 686 C C . GLN A 1 93 ? -0.330 10.273 1.757 1.00 93.38 93 GLN A C 1
ATOM 688 O O . GLN A 1 93 ? -0.098 10.050 0.563 1.00 93.38 93 GLN A O 1
ATOM 693 N N . PRO A 1 94 ? 0.271 11.310 2.378 1.00 93.81 94 PRO A N 1
ATOM 694 C CA . PRO A 1 94 ? 1.259 12.149 1.699 1.00 93.81 94 PRO A CA 1
ATOM 695 C C . PRO A 1 94 ? 2.536 11.383 1.325 1.00 93.81 94 PRO A C 1
ATOM 697 O O . PRO A 1 94 ? 3.102 11.652 0.265 1.00 93.81 94 PRO A O 1
ATOM 700 N N . LEU A 1 95 ? 2.955 10.393 2.123 1.00 96.44 95 LEU A N 1
ATOM 701 C CA . LEU A 1 95 ? 4.107 9.542 1.799 1.00 96.44 95 LEU A CA 1
ATOM 702 C C . LEU A 1 95 ? 3.853 8.698 0.542 1.00 96.44 95 LEU A C 1
ATOM 704 O O . LEU A 1 95 ? 4.744 8.545 -0.292 1.00 96.44 95 LEU A O 1
ATOM 708 N N . LEU A 1 96 ? 2.624 8.213 0.344 1.00 95.06 96 LEU A N 1
ATOM 709 C CA . LEU A 1 96 ? 2.249 7.504 -0.882 1.00 95.06 96 LEU A CA 1
ATOM 710 C C . LEU A 1 96 ? 2.263 8.397 -2.113 1.00 95.06 96 LEU A C 1
ATOM 712 O O . LEU A 1 96 ? 2.719 7.962 -3.169 1.00 95.06 96 LEU A O 1
ATOM 716 N N . LYS A 1 97 ? 1.826 9.652 -1.985 1.00 91.69 97 LYS A N 1
ATOM 717 C CA . LYS A 1 97 ? 1.931 10.626 -3.080 1.00 91.69 97 LYS A CA 1
ATOM 718 C C . LYS A 1 97 ? 3.389 10.893 -3.450 1.00 91.69 97 LYS A C 1
ATOM 720 O O . LYS A 1 97 ? 3.707 10.979 -4.633 1.00 91.69 97 LYS A O 1
ATOM 725 N N . GLN A 1 98 ? 4.273 10.981 -2.456 1.00 95.50 98 GLN A N 1
ATOM 726 C CA . GLN A 1 98 ? 5.707 11.116 -2.700 1.00 95.50 98 GLN A CA 1
ATOM 727 C C . GLN A 1 98 ? 6.265 9.882 -3.420 1.00 95.50 98 GLN A C 1
ATOM 729 O O . GLN A 1 98 ? 6.902 10.024 -4.458 1.00 95.50 98 GLN A O 1
ATOM 734 N N . LEU A 1 99 ? 5.956 8.673 -2.944 1.00 94.81 99 LEU A N 1
ATOM 735 C CA . LEU A 1 99 ? 6.376 7.429 -3.594 1.00 94.81 99 LEU A CA 1
ATOM 736 C C . LEU A 1 99 ? 5.867 7.325 -5.041 1.00 94.81 99 LEU A C 1
ATOM 738 O O . LEU A 1 99 ? 6.606 6.911 -5.932 1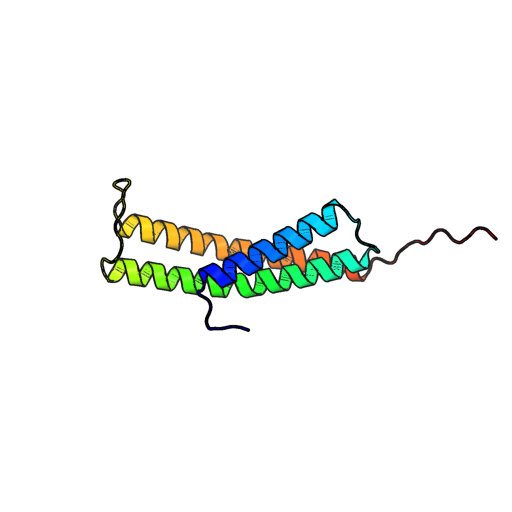.00 94.81 99 LEU A O 1
ATOM 742 N N . GLN A 1 100 ? 4.622 7.731 -5.293 1.00 93.00 100 GLN A N 1
ATOM 743 C CA . GLN A 1 100 ? 4.054 7.769 -6.639 1.00 93.00 100 GLN A CA 1
ATOM 744 C C . GLN A 1 100 ? 4.857 8.695 -7.567 1.00 93.00 100 GLN A C 1
ATOM 746 O O . GLN A 1 100 ? 5.114 8.330 -8.717 1.00 93.00 100 GLN A O 1
ATOM 751 N N . ALA A 1 101 ? 5.259 9.873 -7.079 1.00 92.25 101 ALA A N 1
ATOM 752 C CA . ALA A 1 101 ? 6.066 10.821 -7.844 1.00 92.25 101 ALA A CA 1
ATOM 753 C C . ALA A 1 101 ? 7.451 10.245 -8.183 1.00 92.25 101 ALA A C 1
ATOM 755 O O . ALA A 1 101 ? 7.882 10.326 -9.334 1.00 92.25 101 ALA A O 1
ATOM 756 N N . GLU A 1 102 ? 8.106 9.586 -7.226 1.00 94.81 102 GLU A N 1
ATOM 757 C CA . GLU A 1 102 ? 9.402 8.938 -7.458 1.00 94.81 102 GLU A CA 1
ATOM 758 C C . GLU A 1 102 ? 9.295 7.789 -8.475 1.00 94.81 102 GLU A C 1
ATOM 760 O O . GLU A 1 102 ? 10.089 7.702 -9.414 1.00 94.81 102 GLU A O 1
ATOM 765 N N . LEU A 1 103 ? 8.259 6.948 -8.382 1.00 91.44 103 LEU A N 1
ATOM 766 C CA . LEU A 1 103 ? 8.018 5.885 -9.367 1.00 91.44 103 LEU A CA 1
ATOM 767 C C . LEU A 1 103 ? 7.707 6.437 -10.765 1.00 91.44 103 LEU A C 1
ATOM 769 O O . LEU A 1 103 ? 8.098 5.836 -11.769 1.00 91.44 103 LEU A O 1
ATOM 773 N N . ALA A 1 104 ? 7.052 7.598 -10.860 1.00 89.44 104 ALA A N 1
ATOM 774 C CA . ALA A 1 104 ? 6.856 8.272 -12.139 1.00 89.44 104 ALA A CA 1
ATOM 775 C C . ALA A 1 104 ? 8.199 8.662 -12.779 1.00 89.44 104 ALA A C 1
ATOM 777 O O . ALA A 1 104 ? 8.384 8.419 -13.972 1.00 89.44 104 ALA A O 1
ATOM 778 N N . ILE A 1 105 ? 9.159 9.169 -11.996 1.00 90.94 105 ILE A N 1
ATOM 779 C CA . ILE A 1 105 ? 10.517 9.475 -12.474 1.00 90.94 105 ILE A CA 1
ATOM 780 C C . ILE A 1 105 ? 11.215 8.203 -12.963 1.00 90.94 105 ILE A C 1
ATOM 782 O O . ILE A 1 105 ? 11.765 8.202 -14.065 1.00 90.94 105 ILE A O 1
ATOM 786 N N . VAL A 1 106 ? 11.160 7.113 -12.188 1.00 89.12 106 VAL A N 1
ATOM 787 C CA . VAL A 1 106 ? 11.766 5.827 -12.574 1.00 89.12 106 VAL A CA 1
ATOM 788 C C . VAL A 1 106 ? 11.197 5.342 -13.905 1.00 89.12 106 VAL A C 1
ATOM 790 O O . VAL A 1 106 ? 11.966 5.086 -14.832 1.00 89.12 106 VAL A O 1
ATOM 793 N N . SER A 1 107 ? 9.867 5.278 -14.032 1.00 86.44 107 SER A N 1
ATOM 794 C CA . SER A 1 107 ? 9.204 4.820 -15.263 1.00 86.44 107 SER A CA 1
ATOM 795 C C . SER A 1 107 ? 9.546 5.692 -16.481 1.00 86.44 107 SER A C 1
ATOM 797 O O . SER A 1 107 ? 9.844 5.166 -17.548 1.00 86.44 107 SER A O 1
ATOM 799 N N . ALA A 1 108 ? 9.603 7.019 -16.318 1.00 85.75 108 ALA A N 1
ATOM 800 C CA . ALA A 1 108 ? 9.937 7.939 -17.404 1.00 85.75 108 ALA A CA 1
ATOM 801 C C . ALA A 1 108 ? 11.407 7.833 -17.843 1.00 85.75 108 ALA A C 1
ATOM 803 O O . ALA A 1 108 ? 11.724 7.931 -19.025 1.00 85.75 108 ALA A O 1
ATOM 804 N N . ARG A 1 109 ? 12.341 7.638 -16.906 1.00 88.44 109 ARG A N 1
ATOM 805 C CA . ARG A 1 109 ? 13.767 7.503 -17.246 1.00 88.44 109 ARG A CA 1
ATOM 806 C C . ARG A 1 109 ? 14.056 6.181 -17.941 1.00 88.44 109 ARG A C 1
ATOM 808 O O . ARG A 1 109 ? 14.759 6.163 -18.946 1.00 88.44 109 ARG A O 1
ATOM 815 N N . THR A 1 110 ? 13.492 5.097 -17.429 1.00 85.62 110 THR A N 1
ATOM 816 C CA . THR A 1 110 ? 13.673 3.743 -17.970 1.00 85.62 110 THR A CA 1
ATOM 817 C C . THR A 1 110 ? 13.025 3.561 -19.341 1.00 85.62 110 THR A C 1
ATOM 819 O O . THR A 1 110 ? 13.594 2.856 -20.168 1.00 85.62 110 THR A O 1
ATOM 822 N N . SER A 1 111 ? 11.938 4.276 -19.662 1.00 77.94 111 SER A N 1
ATOM 823 C CA . SER A 1 111 ? 11.373 4.276 -21.024 1.00 77.94 111 SER A CA 1
ATOM 824 C C . SER A 1 111 ? 12.308 4.853 -22.095 1.00 77.94 111 SER A C 1
ATOM 826 O O . SER A 1 111 ? 12.073 4.658 -23.283 1.00 77.94 111 SER A O 1
ATOM 828 N N . HIS A 1 112 ? 13.367 5.563 -21.693 1.00 80.12 112 HIS A N 1
ATOM 829 C CA . HIS A 1 112 ? 14.405 6.073 -22.594 1.00 80.12 112 HIS A CA 1
ATOM 830 C C . HIS A 1 112 ? 15.680 5.217 -22.605 1.00 80.12 112 HIS A C 1
ATOM 832 O O . HIS A 1 112 ? 16.606 5.522 -23.355 1.00 80.12 112 HIS A O 1
ATOM 838 N N . MET A 1 113 ? 15.765 4.172 -21.778 1.00 81.56 113 MET A N 1
ATOM 839 C CA . MET A 1 113 ? 16.944 3.311 -21.710 1.00 81.56 113 MET A CA 1
ATOM 840 C C . MET A 1 113 ? 16.865 2.241 -22.804 1.00 81.56 113 MET A C 1
ATOM 842 O O . MET A 1 113 ? 16.120 1.274 -22.681 1.00 81.56 113 MET A O 1
ATOM 846 N N . GLY A 1 114 ? 17.635 2.415 -23.878 1.00 68.31 114 GLY A N 1
ATOM 847 C CA . GLY A 1 114 ? 17.911 1.348 -24.844 1.00 68.31 114 GLY A CA 1
ATOM 848 C C . GLY A 1 114 ? 18.970 0.376 -24.314 1.00 68.31 114 GLY A C 1
ATOM 849 O O . GLY A 1 114 ? 19.787 0.742 -23.469 1.00 68.31 114 GLY A O 1
ATOM 850 N N . GLY A 1 115 ? 18.961 -0.866 -24.799 1.00 66.75 115 GLY A N 1
ATOM 851 C CA . GLY A 1 115 ? 20.045 -1.816 -24.540 1.00 66.75 115 GLY A CA 1
ATOM 852 C C . GLY A 1 115 ? 21.233 -1.552 -25.464 1.00 66.75 115 GLY A C 1
ATOM 853 O O . GLY A 1 115 ? 21.043 -1.370 -26.665 1.00 66.75 115 GLY A O 1
ATOM 854 N N . HIS A 1 116 ? 22.450 -1.552 -24.919 1.00 60.53 116 HIS A N 1
ATOM 855 C CA . HIS A 1 116 ? 23.647 -1.785 -25.722 1.00 60.53 116 HIS A CA 1
ATOM 856 C C . HIS A 1 116 ? 23.821 -3.295 -25.843 1.00 60.53 116 HIS A C 1
ATOM 858 O O . HIS A 1 116 ? 24.201 -3.953 -24.875 1.00 60.53 116 HIS A O 1
ATOM 864 N N . TRP A 1 117 ? 23.497 -3.838 -27.010 1.00 59.97 117 TRP A N 1
ATOM 865 C CA . TRP A 1 117 ? 23.863 -5.205 -27.348 1.00 59.97 117 TRP A CA 1
ATOM 866 C C . TRP A 1 117 ? 25.307 -5.160 -27.848 1.00 59.97 117 TRP A C 1
ATOM 868 O O . TRP A 1 117 ? 25.586 -4.325 -28.713 1.00 59.97 117 TRP A O 1
ATOM 878 N N . PRO A 1 118 ? 26.239 -5.952 -27.286 1.00 58.19 118 PRO A N 1
ATOM 879 C CA . PRO A 1 118 ? 27.517 -6.147 -27.951 1.00 58.19 118 PRO A CA 1
ATOM 880 C C . PRO A 1 118 ? 27.192 -6.649 -29.359 1.00 58.19 118 PRO A C 1
ATOM 882 O O . PRO A 1 118 ? 26.454 -7.622 -29.504 1.00 58.19 118 PRO A O 1
ATOM 885 N N . GLU A 1 119 ? 27.626 -5.904 -30.374 1.00 62.06 119 GLU A N 1
ATOM 886 C CA . GLU A 1 119 ? 27.550 -6.365 -31.756 1.00 62.06 119 GLU A CA 1
ATOM 887 C C . GLU A 1 119 ? 28.254 -7.727 -31.796 1.00 62.06 119 GLU A C 1
ATOM 889 O O . GLU A 1 119 ? 29.328 -7.872 -31.208 1.00 62.06 119 GLU A O 1
ATOM 894 N N . ASP A 1 120 ? 27.607 -8.738 -32.385 1.00 53.84 120 ASP A N 1
ATOM 895 C CA . ASP A 1 120 ? 28.289 -9.985 -32.717 1.00 53.84 120 ASP A CA 1
ATOM 896 C C . ASP A 1 120 ? 29.506 -9.583 -33.566 1.00 53.84 120 ASP A C 1
ATOM 898 O O . ASP A 1 120 ? 29.337 -9.071 -34.673 1.00 53.84 120 ASP A O 1
ATOM 902 N N . ASP A 1 121 ? 30.714 -9.710 -33.007 1.00 50.16 121 ASP A N 1
ATOM 903 C CA . ASP A 1 121 ? 31.955 -9.570 -33.769 1.00 50.16 121 ASP A CA 1
ATOM 904 C C . ASP A 1 121 ? 31.891 -10.606 -34.913 1.00 50.16 121 ASP A C 1
ATOM 906 O O . ASP A 1 121 ? 31.911 -11.812 -34.645 1.00 50.16 121 ASP A O 1
ATOM 910 N N . ASP A 1 122 ? 31.745 -10.116 -36.154 1.00 45.81 122 ASP A N 1
ATOM 911 C CA . ASP A 1 122 ? 31.741 -10.878 -37.423 1.00 45.81 122 ASP A CA 1
ATOM 912 C C . ASP A 1 122 ? 32.898 -11.898 -37.536 1.00 45.81 122 ASP A C 1
ATOM 914 O O . ASP A 1 122 ? 34.067 -11.541 -37.237 1.00 45.81 122 ASP A O 1
#